Protein AF-A0A1Q9T830-F1 (afdb_monomer_lite)

Sequence (149 aa):
MTSDDFSRMRRQRCMVAAVVDQVEPMTMLQRYPQIIGAVGDNVVTDLPQEDLDEWAGLVLQVQGATMSSLPFTGANIDTVDPNYSQIRARVYEALNPTPAPEPPPEEATATNAPEDEAQETTEAPPEEAAATTSEEPTDELEDVGAVCG

Structure (mmCIF, N/CA/C/O backbone):
data_AF-A0A1Q9T830-F1
#
_entry.id   AF-A0A1Q9T830-F1
#
loop_
_atom_site.group_PDB
_atom_site.id
_atom_site.type_symbol
_atom_site.label_atom_id
_atom_site.label_alt_id
_atom_site.label_comp_id
_atom_site.label_asym_id
_atom_site.label_entity_id
_atom_site.label_seq_id
_atom_site.pdbx_PDB_ins_code
_atom_site.Cartn_x
_atom_site.Cartn_y
_atom_site.Cartn_z
_atom_site.occupancy
_atom_site.B_iso_or_equiv
_atom_site.auth_seq_id
_atom_site.auth_comp_id
_atom_site.auth_asym_id
_atom_site.auth_atom_id
_atom_site.pdbx_PDB_model_num
ATOM 1 N N . MET A 1 1 ? 5.216 19.927 -16.462 1.00 45.88 1 MET A N 1
ATOM 2 C CA . MET A 1 1 ? 4.776 18.630 -15.915 1.00 45.88 1 MET A CA 1
ATOM 3 C C . MET A 1 1 ? 3.975 17.902 -16.978 1.00 45.88 1 MET A C 1
ATOM 5 O O . MET A 1 1 ? 2.771 18.094 -17.094 1.00 45.88 1 MET A O 1
ATOM 9 N N . THR A 1 2 ? 4.645 17.150 -17.840 1.00 47.34 2 THR A N 1
ATOM 10 C CA . THR A 1 2 ? 3.964 16.188 -18.711 1.00 47.34 2 THR A CA 1
ATOM 11 C C . THR A 1 2 ? 3.456 15.066 -17.812 1.00 47.34 2 THR A C 1
ATOM 13 O O . THR A 1 2 ? 4.261 14.440 -17.138 1.00 47.34 2 THR A O 1
ATOM 16 N N . SER A 1 3 ? 2.136 14.873 -17.723 1.00 62.78 3 SER A N 1
ATOM 17 C CA . SER A 1 3 ? 1.540 13.763 -16.966 1.00 62.78 3 SER A CA 1
ATOM 18 C C . SER A 1 3 ? 1.921 12.451 -17.645 1.00 62.78 3 SER A C 1
ATOM 20 O O . SER A 1 3 ? 1.225 12.004 -18.554 1.00 62.78 3 SER A O 1
ATOM 22 N N . ASP A 1 4 ? 3.025 11.857 -17.219 1.00 84.62 4 ASP A N 1
ATOM 23 C CA . ASP A 1 4 ? 3.458 10.534 -17.642 1.00 84.62 4 ASP A CA 1
ATOM 24 C C . ASP A 1 4 ? 2.653 9.427 -16.922 1.00 84.62 4 ASP A C 1
ATOM 26 O O . ASP A 1 4 ? 1.786 9.679 -16.073 1.00 84.62 4 ASP A O 1
ATOM 30 N N . ASP A 1 5 ? 2.907 8.180 -17.307 1.00 88.94 5 ASP A N 1
ATOM 31 C CA . ASP A 1 5 ? 2.250 6.996 -16.756 1.00 88.94 5 ASP A CA 1
ATOM 32 C C . ASP A 1 5 ? 2.528 6.804 -15.253 1.00 88.94 5 ASP A C 1
ATOM 34 O O . ASP A 1 5 ? 1.615 6.524 -14.470 1.00 88.94 5 ASP A O 1
ATOM 38 N N . PHE A 1 6 ? 3.762 7.069 -14.820 1.00 90.88 6 PHE A N 1
ATOM 39 C CA . PHE A 1 6 ? 4.209 6.967 -13.432 1.00 90.88 6 PHE A CA 1
ATOM 40 C C . PHE A 1 6 ? 3.535 8.023 -12.550 1.00 90.88 6 PHE A C 1
ATOM 42 O O . PHE A 1 6 ? 3.079 7.712 -11.446 1.00 90.88 6 PHE A O 1
ATOM 49 N N . SER A 1 7 ? 3.311 9.230 -13.076 1.00 90.75 7 SER A N 1
ATOM 50 C CA . SER A 1 7 ? 2.480 10.256 -12.429 1.00 90.75 7 SER A CA 1
ATOM 51 C C . SER A 1 7 ? 1.024 9.801 -12.211 1.00 90.75 7 SER A C 1
ATOM 53 O O . SER A 1 7 ? 0.374 10.204 -11.238 1.00 90.75 7 SER A O 1
ATOM 55 N N . ARG A 1 8 ? 0.461 8.966 -13.098 1.00 92.19 8 ARG A N 1
ATOM 56 C CA . ARG A 1 8 ? -0.862 8.343 -12.893 1.00 92.19 8 ARG A CA 1
ATOM 57 C C . ARG A 1 8 ? -0.799 7.239 -11.833 1.00 92.19 8 ARG A C 1
ATOM 59 O O . ARG A 1 8 ? -1.657 7.222 -10.954 1.00 92.19 8 ARG A O 1
ATOM 66 N N . MET A 1 9 ? 0.214 6.374 -11.866 1.00 94.19 9 MET A N 1
ATOM 67 C CA . MET A 1 9 ? 0.391 5.303 -10.873 1.00 94.19 9 MET A CA 1
ATOM 68 C C . MET A 1 9 ? 0.654 5.837 -9.458 1.00 94.19 9 MET A C 1
ATOM 70 O O . MET A 1 9 ? 0.177 5.263 -8.482 1.00 94.19 9 MET A O 1
ATOM 74 N N . ARG A 1 10 ? 1.355 6.968 -9.313 1.00 93.88 10 ARG A N 1
ATOM 75 C CA . ARG A 1 10 ? 1.482 7.665 -8.021 1.00 93.88 10 ARG A CA 1
ATOM 76 C C . ARG A 1 10 ? 0.118 8.074 -7.469 1.00 93.88 10 ARG A C 1
ATOM 78 O O . ARG A 1 10 ? -0.202 7.735 -6.339 1.00 93.88 10 ARG A O 1
ATOM 85 N N . ARG A 1 11 ? -0.729 8.714 -8.283 1.00 94.88 11 ARG A N 1
ATOM 86 C CA . ARG A 1 11 ? -2.088 9.105 -7.862 1.00 94.88 11 ARG A CA 1
ATOM 87 C C . ARG A 1 11 ? -2.947 7.910 -7.447 1.00 94.88 11 ARG A C 1
ATOM 89 O O . ARG A 1 11 ? -3.726 8.037 -6.512 1.00 94.88 11 ARG A O 1
ATOM 96 N N . GLN A 1 12 ? -2.798 6.759 -8.108 1.00 95.75 12 GLN A N 1
ATOM 97 C CA . GLN A 1 12 ? -3.493 5.527 -7.716 1.00 95.75 12 GLN A CA 1
ATOM 98 C C . GLN A 1 12 ? -3.052 5.042 -6.330 1.00 95.75 12 GLN A C 1
ATOM 100 O O . GLN A 1 12 ? -3.903 4.751 -5.497 1.00 95.75 12 GLN A O 1
ATOM 105 N N . ARG A 1 13 ? -1.742 5.017 -6.053 1.00 95.62 13 ARG A N 1
ATOM 106 C CA . ARG A 1 13 ? -1.206 4.662 -4.728 1.00 95.62 13 ARG A CA 1
ATOM 107 C C . ARG A 1 13 ? -1.686 5.627 -3.643 1.00 95.62 13 ARG A C 1
ATOM 109 O O . ARG A 1 13 ? -2.173 5.177 -2.612 1.00 95.62 13 ARG A O 1
ATOM 116 N N . CYS A 1 14 ? -1.662 6.930 -3.920 1.00 95.88 14 CYS A N 1
ATOM 117 C CA . CYS A 1 14 ? -2.172 7.940 -2.993 1.00 95.88 14 CYS A CA 1
ATOM 118 C C . CYS A 1 14 ? -3.677 7.811 -2.742 1.00 95.88 14 CYS A C 1
ATOM 120 O O . CYS A 1 14 ? -4.125 7.986 -1.617 1.00 95.88 14 CYS A O 1
ATOM 122 N N . MET A 1 15 ? -4.468 7.464 -3.762 1.00 96.38 15 MET A N 1
ATOM 123 C CA . MET A 1 15 ? -5.892 7.177 -3.579 1.00 96.38 15 MET A CA 1
ATOM 124 C C . MET A 1 15 ? -6.100 5.973 -2.649 1.00 96.38 15 MET A C 1
ATOM 126 O O . MET A 1 15 ? -6.953 6.040 -1.772 1.00 96.38 15 MET A O 1
ATOM 130 N N . VAL A 1 16 ? -5.332 4.889 -2.818 1.00 95.56 16 VAL A N 1
ATOM 131 C CA . VAL A 1 16 ? -5.425 3.710 -1.939 1.00 95.56 16 VAL A CA 1
ATOM 132 C C . VAL A 1 16 ? -5.078 4.077 -0.498 1.00 95.56 16 VAL A C 1
ATOM 134 O O . VAL A 1 16 ? -5.846 3.746 0.399 1.00 95.56 16 VAL A O 1
ATOM 137 N N . ALA A 1 17 ? -3.983 4.806 -0.278 1.00 95.19 17 ALA A N 1
ATOM 138 C CA . ALA A 1 17 ? -3.597 5.253 1.057 1.00 95.19 17 ALA A CA 1
ATOM 139 C C . ALA A 1 17 ? -4.651 6.165 1.688 1.00 95.19 17 ALA A C 1
ATOM 141 O O . ALA A 1 17 ? -5.084 5.918 2.804 1.00 95.19 17 ALA A O 1
ATOM 142 N N . ALA A 1 18 ? -5.189 7.123 0.931 1.00 95.69 18 ALA A N 1
ATOM 143 C CA . ALA A 1 18 ? -6.258 7.985 1.416 1.00 95.69 18 ALA A CA 1
ATOM 144 C C . ALA A 1 18 ? -7.527 7.200 1.796 1.00 95.69 18 ALA A C 1
ATOM 146 O O . ALA A 1 18 ? -8.220 7.586 2.734 1.00 95.69 18 ALA A O 1
ATOM 147 N N . VAL A 1 19 ? -7.854 6.114 1.083 1.00 95.12 19 VAL A N 1
ATOM 148 C CA . VAL A 1 19 ? -8.959 5.217 1.459 1.00 95.12 19 VAL A CA 1
ATOM 149 C C . VAL A 1 19 ? -8.643 4.479 2.760 1.00 95.12 19 VAL A C 1
ATOM 151 O O . VAL A 1 19 ? -9.519 4.393 3.617 1.00 95.12 19 VAL A O 1
ATOM 154 N N . VAL A 1 20 ? -7.415 3.981 2.927 1.00 94.69 20 VAL A N 1
ATOM 155 C CA . VAL A 1 20 ? -6.965 3.338 4.173 1.00 94.69 20 VAL A CA 1
ATOM 156 C C . VAL A 1 20 ? -6.995 4.321 5.344 1.00 94.69 20 VAL A C 1
ATOM 158 O O . VAL A 1 20 ? -7.447 3.948 6.418 1.00 94.69 20 VAL A O 1
ATOM 161 N N . ASP A 1 21 ? -6.619 5.581 5.150 1.00 93.75 21 ASP A N 1
ATOM 162 C CA . ASP A 1 21 ? -6.630 6.586 6.219 1.00 93.75 21 ASP A CA 1
ATOM 163 C C . ASP A 1 21 ? -8.049 7.010 6.621 1.00 93.75 21 ASP A C 1
ATOM 165 O O . ASP A 1 21 ? -8.320 7.294 7.785 1.00 93.75 21 ASP A O 1
ATOM 169 N N . GLN A 1 22 ? -8.976 7.067 5.660 1.00 94.25 22 GLN A N 1
ATOM 170 C CA . GLN A 1 22 ? -10.335 7.577 5.883 1.00 94.25 22 GLN A CA 1
ATOM 171 C C . GLN A 1 22 ? -11.343 6.508 6.300 1.00 94.25 22 GLN A C 1
ATOM 173 O O . GLN A 1 22 ? -12.442 6.844 6.745 1.00 94.25 22 GLN A O 1
ATOM 178 N N . VAL A 1 23 ? -11.034 5.227 6.098 1.00 95.19 23 VAL A N 1
ATOM 179 C CA . VAL A 1 23 ? -11.985 4.157 6.391 1.00 95.19 23 VAL A CA 1
ATOM 180 C C . VAL A 1 23 ? -12.169 3.988 7.900 1.00 95.19 23 VAL A C 1
ATOM 182 O O . VAL A 1 23 ? -11.217 4.023 8.668 1.00 95.19 23 VAL A O 1
ATOM 185 N N . GLU A 1 24 ? -13.406 3.749 8.333 1.00 96.75 24 GLU A N 1
ATOM 186 C CA . GLU A 1 24 ? -13.722 3.291 9.688 1.00 96.75 24 GLU A CA 1
ATOM 187 C C . GLU A 1 24 ? -13.929 1.763 9.657 1.00 96.75 24 GLU A C 1
ATOM 189 O O . GLU A 1 24 ? -15.029 1.316 9.301 1.00 96.75 24 GLU A O 1
ATOM 194 N N . PRO A 1 25 ? -12.926 0.926 10.001 1.00 94.62 25 PRO A N 1
ATOM 195 C CA . PRO A 1 25 ? -12.972 -0.510 9.697 1.00 94.62 25 PRO A CA 1
ATOM 196 C C . PRO A 1 25 ? -14.147 -1.229 10.371 1.00 94.62 25 PRO A C 1
ATOM 198 O O . PRO A 1 25 ? -14.872 -1.986 9.730 1.00 94.62 25 PRO A O 1
ATOM 201 N N . MET A 1 26 ? -14.422 -0.905 11.637 1.00 94.44 26 MET A N 1
ATOM 202 C CA . MET A 1 26 ? -15.531 -1.504 12.394 1.00 94.44 26 MET A CA 1
ATOM 203 C C . MET A 1 26 ? -16.911 -1.068 11.885 1.00 94.44 26 MET A C 1
ATOM 205 O O . MET A 1 26 ? -17.874 -1.837 11.942 1.00 94.44 26 MET A O 1
ATOM 209 N N . THR A 1 27 ? -17.024 0.155 11.364 1.00 95.12 27 THR A N 1
ATOM 210 C CA . THR A 1 27 ? -18.254 0.643 10.728 1.00 95.12 27 THR A CA 1
ATOM 211 C C . THR A 1 27 ? -18.460 -0.036 9.369 1.00 95.12 27 THR A C 1
ATOM 213 O O . THR A 1 27 ? -19.592 -0.366 9.014 1.00 95.12 27 THR A O 1
ATOM 216 N N . MET A 1 28 ? -17.382 -0.289 8.619 1.00 92.94 28 MET A N 1
ATOM 217 C CA . MET A 1 28 ? -17.433 -1.003 7.340 1.00 92.94 28 MET A CA 1
ATOM 218 C C . MET A 1 28 ? -17.893 -2.449 7.497 1.00 92.94 28 MET A C 1
ATOM 220 O O . MET A 1 28 ? -18.728 -2.880 6.708 1.00 92.94 28 MET A O 1
ATOM 224 N N . LEU A 1 29 ? -17.431 -3.168 8.526 1.00 93.44 29 LEU A N 1
ATOM 225 C CA . LEU A 1 29 ? -17.879 -4.539 8.808 1.00 93.44 29 LEU A CA 1
ATOM 226 C C . LEU A 1 29 ? -19.396 -4.638 8.941 1.00 93.44 29 LEU A C 1
ATOM 228 O O . LEU A 1 29 ? -20.048 -5.431 8.265 1.00 93.44 29 LEU A O 1
ATOM 232 N N . GLN A 1 30 ? -19.976 -3.754 9.752 1.00 93.88 30 GLN A N 1
ATOM 233 C CA . GLN A 1 30 ? -21.423 -3.695 9.968 1.00 93.88 30 GLN A CA 1
ATOM 234 C C . GLN A 1 30 ? -22.200 -3.372 8.683 1.00 93.88 30 GLN A C 1
ATOM 236 O O . GLN A 1 30 ? -23.384 -3.692 8.575 1.00 93.88 30 GLN A O 1
ATOM 241 N N . ARG A 1 31 ? -21.541 -2.717 7.720 1.00 94.12 31 ARG A N 1
ATOM 242 C CA . ARG A 1 31 ? -22.109 -2.292 6.436 1.00 94.12 31 ARG A CA 1
ATOM 243 C C . ARG A 1 31 ? -21.725 -3.199 5.269 1.00 94.12 31 ARG A C 1
ATOM 245 O O . ARG A 1 31 ? -22.148 -2.936 4.142 1.00 94.12 31 ARG A O 1
ATOM 252 N N . TYR A 1 32 ? -20.932 -4.242 5.510 1.00 91.50 32 TYR A N 1
ATOM 253 C CA . TYR A 1 32 ? -20.377 -5.078 4.454 1.00 91.50 32 TYR A CA 1
ATOM 254 C C . TYR A 1 32 ? -21.464 -5.669 3.540 1.00 91.50 32 TYR A C 1
ATOM 256 O O . TYR A 1 32 ? -21.330 -5.508 2.326 1.00 91.50 32 TYR A O 1
ATOM 264 N N . PRO A 1 33 ? -22.595 -6.216 4.048 1.00 90.88 33 PRO A N 1
ATOM 265 C CA . PRO A 1 33 ? -23.675 -6.718 3.192 1.00 90.88 33 PRO A CA 1
ATOM 266 C C . PRO A 1 33 ? -24.259 -5.661 2.241 1.00 90.88 33 PRO A C 1
ATOM 268 O O . PRO A 1 33 ? -24.552 -5.950 1.082 1.00 90.88 33 PRO A O 1
ATOM 271 N N . GLN A 1 34 ? -24.425 -4.422 2.713 1.00 93.44 34 GLN A N 1
ATOM 272 C CA . GLN A 1 34 ? -24.938 -3.317 1.903 1.00 93.44 34 GLN A CA 1
ATOM 273 C C . GLN A 1 34 ? -23.907 -2.868 0.866 1.00 93.44 34 GLN A C 1
ATOM 275 O O . GLN A 1 34 ? -24.280 -2.553 -0.262 1.00 93.44 34 GLN A O 1
ATOM 280 N N . ILE A 1 35 ? -22.623 -2.858 1.236 1.00 91.06 35 ILE A N 1
ATOM 281 C CA . ILE A 1 35 ? -21.521 -2.511 0.338 1.00 91.06 35 ILE A CA 1
ATOM 282 C C . ILE A 1 35 ? -21.456 -3.523 -0.802 1.00 91.06 35 ILE A C 1
ATOM 284 O O . ILE A 1 35 ? -21.603 -3.113 -1.949 1.00 91.06 35 ILE A O 1
ATOM 288 N N . ILE A 1 36 ? -21.334 -4.827 -0.516 1.00 90.12 36 ILE A N 1
ATOM 289 C CA . ILE A 1 36 ? -21.253 -5.861 -1.566 1.00 90.12 36 ILE A CA 1
ATOM 290 C C . ILE A 1 36 ? -22.503 -5.883 -2.450 1.00 90.12 36 ILE A C 1
ATOM 292 O O . ILE A 1 36 ? -22.396 -6.068 -3.659 1.00 90.12 36 ILE A O 1
ATOM 296 N N . GLY A 1 37 ? -23.680 -5.605 -1.879 1.00 91.56 37 GLY A N 1
ATOM 297 C CA . GLY A 1 37 ? -24.914 -5.463 -2.649 1.00 91.56 37 GLY A CA 1
ATOM 298 C C . GLY A 1 37 ? -24.898 -4.264 -3.602 1.00 91.56 37 GLY A C 1
ATOM 299 O O . GLY A 1 37 ? -25.476 -4.340 -4.683 1.00 91.56 37 GLY A O 1
ATOM 300 N N . ALA A 1 38 ? -24.232 -3.169 -3.227 1.00 94.44 38 ALA A N 1
ATOM 301 C CA . ALA A 1 38 ? -24.113 -1.970 -4.050 1.00 94.44 38 ALA A CA 1
ATOM 302 C C . ALA A 1 38 ? -23.030 -2.088 -5.135 1.00 94.44 38 ALA A C 1
ATOM 304 O O . ALA A 1 38 ? -23.246 -1.610 -6.248 1.00 94.44 38 ALA A O 1
ATOM 305 N N . VAL A 1 39 ? -21.880 -2.710 -4.839 1.00 91.31 39 VAL A N 1
ATOM 306 C CA . VAL A 1 39 ? -20.824 -2.920 -5.851 1.00 91.31 39 VAL A CA 1
ATOM 307 C C . VAL A 1 39 ? -21.171 -4.055 -6.813 1.00 91.31 39 VAL A C 1
ATOM 309 O O . VAL A 1 39 ? -20.791 -3.975 -7.982 1.00 91.31 39 VAL A O 1
ATOM 312 N N . GLY A 1 40 ? -21.930 -5.064 -6.372 1.00 89.56 40 GLY A N 1
ATOM 313 C CA . GLY A 1 40 ? -22.332 -6.200 -7.203 1.00 89.56 40 GLY A CA 1
ATOM 314 C C . GLY A 1 40 ? -21.131 -6.850 -7.893 1.00 89.56 40 GLY A C 1
ATOM 315 O O . GLY A 1 40 ? -20.074 -7.013 -7.291 1.00 89.56 40 GLY A O 1
ATOM 316 N N . ASP A 1 41 ? -21.265 -7.130 -9.188 1.00 92.56 41 ASP A N 1
ATOM 317 C CA . ASP A 1 41 ? -20.223 -7.794 -9.986 1.00 92.56 41 ASP A CA 1
ATOM 318 C C . ASP A 1 41 ? -19.063 -6.865 -10.413 1.00 92.56 41 ASP A C 1
ATOM 320 O O . ASP A 1 41 ? -18.199 -7.264 -11.192 1.00 92.56 41 ASP A O 1
ATOM 324 N N . ASN A 1 42 ? -19.023 -5.612 -9.940 1.00 94.19 42 ASN A N 1
ATOM 325 C CA . ASN A 1 42 ? -17.961 -4.664 -10.305 1.00 94.19 42 ASN A CA 1
ATOM 326 C C . ASN A 1 42 ? -16.666 -4.869 -9.501 1.00 94.19 42 ASN A C 1
ATOM 328 O O . ASN A 1 42 ? -15.638 -4.285 -9.847 1.00 94.19 42 ASN A O 1
ATOM 332 N N . VAL A 1 43 ? -16.705 -5.670 -8.431 1.00 91.81 43 VAL A N 1
ATOM 333 C CA . VAL A 1 43 ? -15.547 -5.997 -7.591 1.00 91.81 43 VAL A CA 1
ATOM 334 C C . VAL A 1 43 ? -15.508 -7.502 -7.358 1.00 91.81 43 VAL A C 1
ATOM 336 O O . VAL A 1 43 ? -16.489 -8.094 -6.923 1.00 91.81 43 VAL A O 1
ATOM 339 N N . VAL A 1 44 ? -14.351 -8.109 -7.620 1.00 92.25 44 VAL A N 1
ATOM 340 C CA . VAL A 1 44 ? -14.087 -9.528 -7.362 1.00 92.25 44 VAL A CA 1
ATOM 341 C C . VAL A 1 44 ? -13.021 -9.625 -6.281 1.00 92.25 44 VAL A C 1
ATOM 343 O O . VAL A 1 44 ? -12.009 -8.927 -6.340 1.00 92.25 44 VAL A O 1
ATOM 346 N N . THR A 1 45 ? -13.255 -10.471 -5.284 1.00 90.69 45 THR A N 1
ATOM 347 C CA . THR A 1 45 ? -12.327 -10.688 -4.177 1.00 90.69 45 THR A CA 1
ATOM 348 C C . THR A 1 45 ? -12.444 -12.114 -3.655 1.00 90.69 45 THR A C 1
ATOM 350 O O . THR A 1 45 ? -13.543 -12.661 -3.598 1.00 90.69 45 THR A O 1
ATOM 353 N N . ASP A 1 46 ? -11.308 -12.690 -3.264 1.00 92.19 46 ASP A N 1
ATOM 354 C CA . ASP A 1 46 ? -11.222 -14.002 -2.613 1.00 92.19 46 ASP A CA 1
ATOM 355 C C . ASP A 1 46 ? -11.260 -13.887 -1.076 1.00 92.19 46 ASP A C 1
ATOM 357 O O . ASP A 1 46 ? -10.923 -14.840 -0.379 1.00 92.19 46 ASP A O 1
ATOM 361 N N . LEU A 1 47 ? -11.633 -12.718 -0.536 1.00 89.50 47 LEU A N 1
ATOM 362 C CA . LEU A 1 47 ? -11.763 -12.484 0.903 1.00 89.50 47 LEU A CA 1
ATOM 363 C C . LEU A 1 47 ? -12.983 -13.234 1.472 1.00 89.50 47 LEU A C 1
ATOM 365 O O . LEU A 1 47 ? -14.116 -12.886 1.118 1.00 89.50 47 LEU A O 1
ATOM 369 N N . PRO A 1 48 ? -12.791 -14.225 2.364 1.00 91.44 48 PRO A N 1
ATOM 370 C CA . PRO A 1 48 ? -13.896 -14.930 3.005 1.00 91.44 48 PRO A CA 1
ATOM 371 C C . PRO A 1 48 ? -14.656 -14.011 3.966 1.00 91.44 48 PRO A C 1
ATOM 373 O O . PRO A 1 48 ? -14.066 -13.140 4.607 1.00 91.44 48 PRO A O 1
ATOM 376 N N . GLN A 1 49 ? -15.972 -14.209 4.096 1.00 90.50 49 GLN A N 1
ATOM 377 C CA . GLN A 1 49 ? -16.788 -13.384 4.997 1.00 90.50 49 GLN A CA 1
ATOM 378 C C . GLN A 1 49 ? -16.471 -13.657 6.470 1.00 90.50 49 GLN A C 1
ATOM 380 O O . GLN A 1 49 ? -16.571 -12.751 7.293 1.00 90.50 49 GLN A O 1
ATOM 385 N N . GLU A 1 50 ? -16.081 -14.890 6.798 1.00 93.94 50 GLU A N 1
ATOM 386 C CA . GLU A 1 50 ? -15.686 -15.291 8.148 1.00 93.94 50 GLU A CA 1
ATOM 387 C C . GLU A 1 50 ? -14.410 -14.602 8.655 1.00 93.94 50 GLU A C 1
ATOM 389 O O . GLU A 1 50 ? -14.261 -14.458 9.864 1.00 93.94 50 GLU A O 1
ATOM 394 N N . ASP A 1 51 ? -13.543 -14.125 7.757 1.00 95.31 51 ASP A N 1
ATOM 395 C CA . ASP A 1 51 ? -12.259 -13.508 8.115 1.00 95.31 51 ASP A CA 1
ATOM 396 C C . ASP A 1 51 ? -12.345 -11.977 8.224 1.00 95.31 51 ASP A C 1
ATOM 398 O O . ASP A 1 51 ? -11.352 -11.314 8.530 1.00 95.31 51 ASP A O 1
ATOM 402 N N . LEU A 1 52 ? -13.503 -11.374 7.927 1.00 93.19 52 LEU A N 1
ATOM 403 C CA . LEU A 1 52 ? -13.625 -9.916 7.817 1.00 93.19 52 LEU A CA 1
ATOM 404 C C . LEU A 1 52 ? -13.233 -9.193 9.114 1.00 93.19 52 LEU A C 1
ATOM 406 O O . LEU A 1 52 ? -12.613 -8.131 9.044 1.00 93.19 52 LEU A O 1
ATOM 410 N N . ASP A 1 53 ? -13.532 -9.777 10.275 1.00 95.38 53 ASP A N 1
ATOM 411 C CA . ASP A 1 53 ? -13.150 -9.224 11.579 1.00 95.38 53 ASP A CA 1
ATOM 412 C C . ASP A 1 53 ? -11.617 -9.126 11.725 1.00 95.38 53 ASP A C 1
ATOM 414 O O . ASP A 1 53 ? -11.094 -8.071 12.103 1.00 95.38 53 ASP A O 1
ATOM 418 N N . GLU A 1 54 ? -10.883 -10.172 11.331 1.00 95.81 54 GLU A N 1
ATOM 419 C CA . GLU A 1 54 ? -9.417 -10.182 11.261 1.00 95.81 54 GLU A CA 1
ATOM 420 C C . GLU A 1 54 ? -8.890 -9.106 10.299 1.00 95.81 54 GLU A C 1
ATOM 422 O O . GLU A 1 54 ? -7.959 -8.368 10.634 1.00 95.81 54 GLU A O 1
ATOM 427 N N . TRP A 1 55 ? -9.509 -8.962 9.122 1.00 94.81 55 TRP A N 1
ATOM 428 C CA . TRP A 1 55 ? -9.134 -7.936 8.145 1.00 94.81 55 TRP A CA 1
ATOM 429 C C . TRP A 1 55 ? -9.356 -6.518 8.674 1.00 94.81 55 TRP A C 1
ATOM 431 O O . TRP A 1 55 ? -8.499 -5.656 8.484 1.00 94.81 55 TRP A O 1
ATOM 441 N N . ALA A 1 56 ? -10.458 -6.258 9.378 1.00 95.38 56 ALA A N 1
ATOM 442 C CA . ALA A 1 56 ? -10.681 -4.962 10.014 1.00 95.38 56 ALA A CA 1
ATOM 443 C C . ALA A 1 56 ? -9.646 -4.683 11.111 1.00 95.38 56 ALA A C 1
ATOM 445 O O . ALA A 1 56 ? -9.147 -3.560 11.215 1.00 95.38 56 ALA A O 1
ATOM 446 N N . GLY A 1 57 ? -9.284 -5.705 11.893 1.00 96.00 57 GLY A N 1
ATOM 447 C CA . GLY A 1 57 ? -8.196 -5.630 12.865 1.00 96.00 57 GLY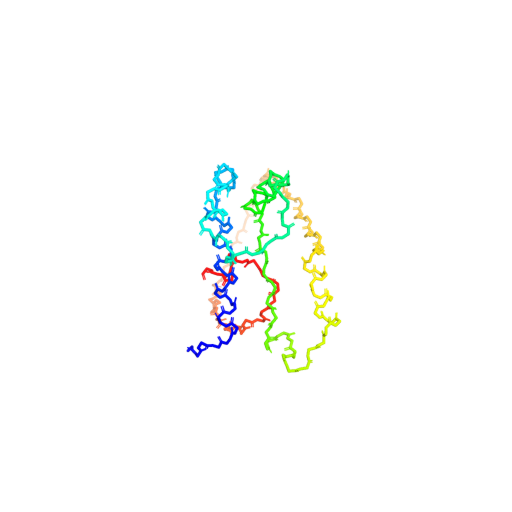 A CA 1
ATOM 448 C C . GLY A 1 57 ? -6.842 -5.316 12.219 1.00 96.00 57 GLY A C 1
ATOM 449 O O . GLY A 1 57 ? -6.077 -4.516 12.758 1.00 96.00 57 GLY A O 1
ATOM 450 N N . LEU A 1 58 ? -6.554 -5.891 11.049 1.00 95.38 58 LEU A N 1
ATOM 451 C CA . LEU A 1 58 ? -5.349 -5.582 10.278 1.00 95.38 58 LEU A CA 1
ATOM 452 C C . LEU A 1 58 ? -5.357 -4.135 9.771 1.00 95.38 58 LEU A C 1
ATOM 454 O O . LEU A 1 58 ? -4.355 -3.442 9.914 1.00 95.38 58 LEU A O 1
ATOM 458 N N . VAL A 1 59 ? -6.476 -3.647 9.226 1.00 95.25 59 VAL A N 1
ATOM 459 C CA . VAL A 1 59 ? -6.573 -2.253 8.757 1.00 95.25 59 VAL A CA 1
ATOM 460 C C . VAL A 1 59 ? -6.347 -1.268 9.906 1.00 95.25 59 VAL A C 1
ATOM 462 O O . VAL A 1 59 ? -5.627 -0.292 9.722 1.00 95.25 59 VAL A O 1
ATOM 465 N N . LEU A 1 60 ? -6.870 -1.546 11.106 1.00 96.44 60 LEU A N 1
ATOM 466 C CA . LEU A 1 60 ? -6.592 -0.727 12.293 1.00 96.44 60 LEU A CA 1
ATOM 467 C C . LEU A 1 60 ? -5.098 -0.692 12.650 1.00 96.44 60 LEU A C 1
ATOM 469 O O . LEU A 1 60 ? -4.585 0.359 13.025 1.00 96.44 60 LEU A O 1
ATOM 473 N N . GLN A 1 61 ? -4.390 -1.819 12.524 1.00 95.12 61 GLN A N 1
ATOM 474 C CA . GLN A 1 61 ? -2.937 -1.852 12.727 1.00 95.12 61 GLN A CA 1
ATOM 475 C C . GLN A 1 61 ? -2.205 -1.028 11.667 1.00 95.12 61 GLN A C 1
ATOM 477 O O . GLN A 1 61 ? -1.294 -0.282 12.008 1.00 95.12 61 GLN A O 1
ATOM 482 N N . VAL A 1 62 ? -2.627 -1.125 10.403 1.00 94.50 62 VAL A N 1
ATOM 483 C CA . VAL A 1 62 ? -2.046 -0.349 9.299 1.00 94.50 62 VAL A CA 1
ATOM 484 C C . VAL A 1 62 ? -2.251 1.154 9.508 1.00 94.50 62 VAL A C 1
ATOM 486 O O . VAL A 1 62 ? -1.293 1.900 9.359 1.00 94.50 62 VAL A O 1
ATOM 489 N N . GLN A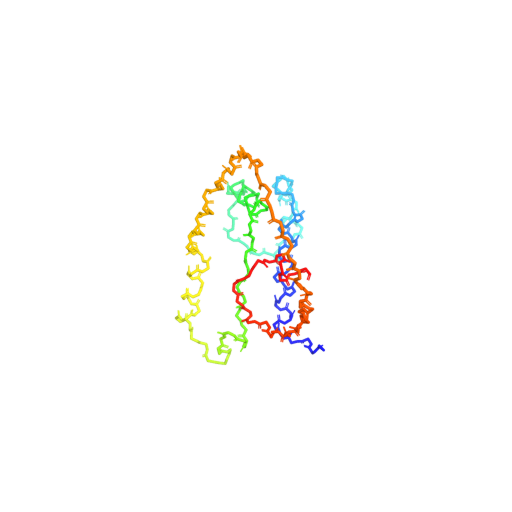 1 63 ? -3.444 1.598 9.924 1.00 94.44 63 GLN A N 1
ATOM 490 C CA . GLN A 1 63 ? -3.730 3.011 10.233 1.00 94.44 63 GLN A CA 1
ATOM 491 C C . GLN A 1 63 ? -2.870 3.566 11.383 1.00 94.44 63 GLN A C 1
ATOM 493 O O . GLN A 1 63 ? -2.640 4.770 11.460 1.00 94.44 63 GLN A O 1
ATOM 498 N N . GLY A 1 64 ? -2.415 2.702 12.296 1.00 93.25 64 GLY A N 1
ATOM 499 C CA . GLY A 1 64 ? -1.503 3.059 13.385 1.00 93.25 64 GLY A CA 1
ATOM 500 C C . GLY A 1 64 ? -0.017 2.906 13.048 1.00 93.25 64 GLY A C 1
ATOM 501 O O . GLY A 1 64 ? 0.821 3.172 13.909 1.00 93.25 64 GLY A O 1
ATOM 502 N N . ALA A 1 65 ? 0.317 2.452 11.839 1.00 92.88 65 ALA A N 1
ATOM 503 C CA . ALA A 1 65 ? 1.676 2.165 11.399 1.00 92.88 65 ALA A CA 1
ATOM 504 C C . ALA A 1 65 ? 2.103 3.083 10.243 1.00 92.88 65 ALA A C 1
ATOM 506 O O . ALA A 1 65 ? 1.314 3.829 9.671 1.00 92.88 65 ALA A O 1
ATOM 507 N N . THR A 1 66 ? 3.383 3.013 9.885 1.00 91.31 66 THR A N 1
ATOM 508 C CA . THR A 1 66 ? 3.922 3.666 8.688 1.00 91.31 66 THR A CA 1
ATOM 509 C C . THR A 1 66 ? 3.617 2.805 7.463 1.00 91.31 66 THR A C 1
ATOM 511 O O . THR A 1 66 ? 4.027 1.644 7.405 1.00 91.31 66 THR A O 1
ATOM 514 N N . MET A 1 67 ? 2.911 3.360 6.475 1.00 92.44 67 MET A N 1
ATOM 515 C CA . MET A 1 67 ? 2.660 2.690 5.198 1.00 92.44 67 MET A CA 1
ATOM 516 C C . MET A 1 67 ? 3.730 3.109 4.193 1.00 92.44 67 MET A C 1
ATOM 518 O O . MET A 1 67 ? 3.839 4.285 3.869 1.00 92.44 67 MET A O 1
ATOM 522 N N . SER A 1 68 ? 4.498 2.158 3.663 1.00 93.94 68 SER A N 1
ATOM 523 C CA . SER A 1 68 ? 5.518 2.441 2.645 1.00 93.94 68 SER A CA 1
ATOM 524 C C . SER A 1 68 ? 5.043 2.081 1.235 1.00 93.94 68 SER A C 1
ATOM 526 O O . SER A 1 68 ? 4.294 1.125 1.032 1.00 93.94 68 SER A O 1
ATOM 528 N N . SER A 1 69 ? 5.503 2.834 0.239 1.00 93.88 69 SER A N 1
ATOM 529 C CA . SER A 1 69 ? 5.262 2.596 -1.181 1.00 93.88 69 SER A CA 1
ATOM 530 C C . SER A 1 69 ? 6.582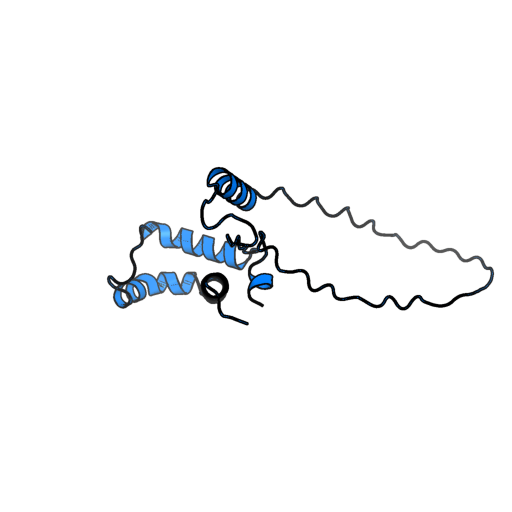 2.303 -1.881 1.00 93.88 69 SER A C 1
ATOM 532 O O . SER A 1 69 ? 7.515 3.091 -1.792 1.00 93.88 69 SER A O 1
ATOM 534 N N . LEU A 1 70 ? 6.614 1.216 -2.654 1.00 95.38 70 LEU A N 1
ATOM 535 C CA . LEU A 1 70 ? 7.713 0.868 -3.552 1.00 95.38 70 LEU A CA 1
ATOM 536 C C . LEU A 1 70 ? 7.259 1.040 -5.013 1.00 95.38 70 LEU A C 1
ATOM 538 O O . LEU A 1 70 ? 6.606 0.141 -5.556 1.00 95.38 70 LEU A O 1
ATOM 542 N N . PRO A 1 71 ? 7.531 2.188 -5.659 1.00 94.81 71 PRO A N 1
ATOM 543 C CA . PRO A 1 71 ? 7.318 2.339 -7.091 1.00 94.81 71 PRO A CA 1
ATOM 544 C C . PRO A 1 71 ? 8.316 1.498 -7.894 1.00 94.81 71 PRO A C 1
ATOM 546 O O . PRO A 1 71 ? 9.483 1.386 -7.537 1.00 94.81 71 PRO A O 1
ATOM 549 N N . PHE A 1 72 ? 7.892 1.002 -9.054 1.00 94.44 72 PHE A N 1
ATOM 550 C CA . PHE A 1 72 ? 8.808 0.548 -10.100 1.00 94.44 72 PHE A CA 1
ATOM 551 C C . PHE A 1 72 ? 8.608 1.432 -11.328 1.00 94.44 72 PHE A C 1
ATOM 553 O O . PHE A 1 72 ? 7.549 1.392 -11.960 1.00 94.44 72 PHE A O 1
ATOM 560 N N . THR A 1 73 ? 9.599 2.265 -11.632 1.00 93.12 73 THR A N 1
ATOM 561 C CA . THR A 1 73 ? 9.539 3.260 -12.711 1.00 93.12 73 THR A CA 1
ATOM 562 C C . THR A 1 73 ? 10.811 3.229 -13.548 1.00 93.12 73 THR A C 1
ATOM 564 O O . THR A 1 73 ? 11.764 2.517 -13.234 1.00 93.12 73 THR A O 1
ATOM 567 N N . GLY A 1 74 ? 10.850 4.032 -14.615 1.00 91.12 74 GLY A N 1
ATOM 568 C CA . GLY A 1 74 ? 12.069 4.198 -15.412 1.00 91.12 74 GLY A CA 1
ATOM 569 C C . GLY A 1 74 ? 13.266 4.758 -14.630 1.00 91.12 74 GLY A C 1
ATOM 570 O O . GLY A 1 74 ? 14.377 4.702 -15.145 1.00 91.12 74 GLY A O 1
ATOM 571 N N . ALA A 1 75 ? 13.063 5.276 -13.411 1.00 90.62 75 ALA A N 1
ATOM 572 C CA . ALA A 1 75 ? 14.140 5.755 -12.549 1.00 90.62 75 ALA A CA 1
ATOM 573 C C . ALA A 1 75 ? 14.920 4.611 -11.873 1.00 90.62 75 ALA A C 1
ATOM 575 O O . ALA A 1 75 ? 16.107 4.766 -11.592 1.00 90.62 75 ALA A O 1
ATOM 576 N N . ASN A 1 76 ? 14.286 3.455 -11.632 1.00 92.25 76 ASN A N 1
ATOM 577 C CA . ASN A 1 76 ? 14.854 2.397 -10.784 1.00 92.25 76 ASN A CA 1
ATOM 578 C C . ASN A 1 76 ? 14.859 0.986 -11.408 1.00 92.25 76 ASN A C 1
ATOM 580 O O . ASN A 1 76 ? 15.527 0.080 -10.886 1.00 92.25 76 ASN A O 1
ATOM 584 N N . ILE A 1 77 ? 14.159 0.795 -12.532 1.00 92.81 77 ILE A N 1
ATOM 585 C CA . ILE A 1 77 ? 14.146 -0.439 -13.325 1.00 92.81 77 ILE A CA 1
ATOM 586 C C . ILE A 1 77 ? 14.178 -0.150 -14.833 1.00 92.81 77 ILE A C 1
ATOM 588 O O . ILE A 1 77 ? 13.715 0.890 -15.301 1.00 92.81 77 ILE A O 1
ATOM 592 N N . ASP A 1 78 ? 14.654 -1.121 -15.617 1.00 94.00 78 ASP A N 1
ATOM 593 C CA . ASP A 1 78 ? 14.378 -1.161 -17.056 1.00 94.00 78 ASP A CA 1
ATOM 594 C C . ASP A 1 78 ? 12.913 -1.576 -17.261 1.00 94.00 78 ASP A C 1
ATOM 596 O O . ASP A 1 78 ? 12.507 -2.681 -16.903 1.00 94.00 78 ASP A O 1
ATOM 600 N N . THR A 1 79 ? 12.096 -0.664 -17.787 1.00 92.00 79 THR A N 1
ATOM 601 C CA . THR A 1 79 ? 10.663 -0.907 -18.018 1.00 92.00 79 THR A CA 1
ATOM 602 C C . THR A 1 79 ? 10.375 -1.586 -19.360 1.00 92.00 79 THR A C 1
ATOM 604 O O . THR A 1 79 ? 9.250 -2.037 -19.576 1.00 92.00 79 THR A O 1
ATOM 607 N N . VAL A 1 80 ? 11.369 -1.685 -20.251 1.00 94.75 80 VAL A N 1
ATOM 608 C CA . VAL A 1 80 ? 11.274 -2.361 -21.554 1.00 94.75 80 VAL A CA 1
ATOM 609 C C . VAL A 1 80 ? 11.711 -3.824 -21.437 1.00 94.75 80 VAL A C 1
ATOM 611 O O . VAL A 1 80 ? 11.031 -4.693 -21.981 1.00 94.75 80 VAL A O 1
ATOM 614 N N . ASP A 1 81 ? 12.794 -4.098 -20.703 1.00 97.25 81 ASP A N 1
ATOM 615 C CA . ASP A 1 81 ? 13.301 -5.449 -20.407 1.00 97.25 81 ASP A CA 1
ATOM 616 C C . ASP A 1 81 ? 13.575 -5.638 -18.895 1.00 97.25 81 ASP A C 1
ATOM 618 O O . ASP A 1 81 ? 14.718 -5.571 -18.432 1.00 97.25 81 ASP A O 1
ATOM 622 N N . PRO A 1 82 ? 12.524 -5.829 -18.074 1.00 96.25 82 PRO A N 1
ATOM 623 C CA . PRO A 1 82 ? 12.653 -5.833 -16.621 1.00 96.25 82 PRO A CA 1
ATOM 624 C C . PRO A 1 82 ? 13.367 -7.072 -16.068 1.00 96.25 82 PRO A C 1
ATOM 626 O O . PRO A 1 82 ? 12.968 -8.220 -16.285 1.00 96.25 82 PRO A O 1
ATOM 629 N N . ASN A 1 83 ? 14.353 -6.845 -15.195 1.00 97.56 83 ASN A N 1
ATOM 630 C CA . ASN A 1 83 ? 14.960 -7.907 -14.395 1.00 97.56 83 ASN A CA 1
ATOM 631 C C . ASN A 1 83 ? 14.056 -8.295 -13.209 1.00 97.56 83 ASN A C 1
ATOM 633 O O . ASN A 1 83 ? 14.135 -7.732 -12.114 1.00 97.56 83 ASN A O 1
ATOM 637 N N . TYR A 1 84 ? 13.221 -9.317 -13.399 1.00 97.19 84 TYR A N 1
ATOM 638 C CA . TYR A 1 84 ? 12.296 -9.784 -12.361 1.00 97.19 84 TYR A CA 1
ATOM 639 C C . TYR A 1 84 ? 12.968 -10.351 -11.106 1.00 97.19 84 TYR A C 1
ATOM 641 O O . TYR A 1 84 ? 12.358 -10.319 -10.037 1.00 97.19 84 TYR A O 1
ATOM 649 N N . SER A 1 85 ? 14.197 -10.864 -11.193 1.00 98.12 85 SER A N 1
ATOM 650 C CA . SER A 1 85 ? 14.931 -11.320 -10.005 1.00 98.12 85 SER A CA 1
ATOM 651 C C . SER A 1 85 ? 15.289 -10.139 -9.106 1.00 98.12 85 SER A C 1
ATOM 653 O O . SER A 1 85 ? 15.126 -10.221 -7.892 1.00 98.12 85 SER A O 1
ATOM 655 N N . GLN A 1 86 ? 15.697 -9.018 -9.705 1.00 96.75 86 GLN A N 1
ATOM 656 C CA . GLN A 1 86 ? 15.963 -7.775 -8.986 1.00 96.75 86 GLN A CA 1
ATOM 657 C C . GLN A 1 86 ? 14.681 -7.189 -8.377 1.00 96.75 86 GLN A C 1
ATOM 659 O O . GLN A 1 86 ? 14.681 -6.790 -7.216 1.00 96.75 86 GLN A O 1
ATOM 664 N N . ILE A 1 87 ? 13.572 -7.185 -9.126 1.00 97.06 87 ILE A N 1
ATOM 665 C CA . ILE A 1 87 ? 12.264 -6.738 -8.617 1.00 97.06 87 ILE A CA 1
ATOM 666 C C . ILE A 1 87 ? 11.849 -7.573 -7.397 1.00 97.06 87 ILE A C 1
ATOM 668 O O . ILE A 1 87 ? 11.486 -7.014 -6.367 1.00 97.06 87 ILE A O 1
ATOM 672 N N . ARG A 1 88 ? 11.957 -8.908 -7.475 1.00 97.88 88 ARG A N 1
ATOM 673 C CA . ARG A 1 88 ? 11.644 -9.804 -6.347 1.00 97.88 88 ARG A CA 1
ATOM 674 C C . ARG A 1 88 ? 12.532 -9.545 -5.132 1.00 97.88 88 ARG A C 1
ATOM 676 O O . ARG A 1 88 ? 12.018 -9.583 -4.020 1.00 97.88 88 ARG A O 1
ATOM 683 N N . ALA A 1 89 ? 13.823 -9.277 -5.334 1.00 96.50 89 ALA A N 1
ATOM 684 C CA . ALA A 1 89 ? 14.736 -8.934 -4.247 1.00 96.50 89 ALA A CA 1
ATOM 685 C C . ALA A 1 89 ? 14.312 -7.636 -3.540 1.00 96.50 89 ALA A C 1
ATOM 687 O O . ALA A 1 89 ? 14.165 -7.639 -2.324 1.00 96.50 89 ALA A O 1
ATOM 688 N N . ARG A 1 90 ? 13.988 -6.576 -4.292 1.00 95.62 90 ARG A N 1
ATOM 689 C CA . ARG A 1 90 ? 13.513 -5.310 -3.705 1.00 95.62 90 ARG A CA 1
ATOM 690 C C . ARG A 1 90 ? 12.188 -5.454 -2.960 1.00 95.62 90 ARG A C 1
ATOM 692 O O . ARG A 1 90 ? 12.025 -4.895 -1.883 1.00 95.62 90 ARG A O 1
ATOM 699 N N . VAL A 1 91 ? 11.244 -6.227 -3.503 1.00 96.50 91 VAL A N 1
ATOM 700 C CA . VAL A 1 91 ? 9.989 -6.541 -2.794 1.00 96.50 91 VAL A CA 1
ATOM 701 C C . VAL A 1 91 ? 10.277 -7.314 -1.506 1.00 96.50 91 VAL A C 1
ATOM 703 O O . VAL A 1 91 ? 9.682 -7.023 -0.474 1.00 96.50 91 VAL A O 1
ATOM 706 N N . TYR A 1 92 ? 11.194 -8.283 -1.545 1.00 96.81 92 TYR A N 1
ATOM 707 C CA . TYR A 1 92 ? 11.585 -9.039 -0.359 1.00 96.81 92 TYR A CA 1
ATOM 708 C C . TYR A 1 92 ? 12.197 -8.132 0.715 1.00 96.81 92 TYR A C 1
ATOM 710 O O . TYR A 1 92 ? 11.805 -8.230 1.872 1.00 96.81 92 TYR A O 1
ATOM 718 N N . GLU A 1 93 ? 13.109 -7.238 0.341 1.00 94.94 93 GLU A N 1
ATOM 719 C CA . GLU A 1 93 ? 13.723 -6.264 1.252 1.00 94.94 93 GLU A CA 1
ATOM 720 C C . GLU A 1 93 ? 12.676 -5.328 1.868 1.00 94.94 93 GLU A C 1
ATOM 722 O O . GLU A 1 93 ? 12.665 -5.142 3.082 1.00 94.94 93 GLU A O 1
ATOM 727 N N . ALA A 1 94 ? 11.736 -4.819 1.064 1.00 94.25 94 ALA A N 1
ATOM 728 C CA . ALA A 1 94 ? 10.653 -3.963 1.548 1.00 94.25 94 ALA A CA 1
ATOM 729 C C . ALA A 1 94 ? 9.714 -4.671 2.541 1.00 94.25 94 ALA A C 1
ATOM 731 O O . ALA A 1 94 ? 9.213 -4.047 3.472 1.00 94.25 94 ALA A O 1
ATOM 732 N N . LEU A 1 95 ? 9.483 -5.976 2.364 1.00 94.94 95 LEU A N 1
ATOM 733 C CA . LEU A 1 95 ? 8.673 -6.787 3.279 1.00 94.94 95 LEU A CA 1
ATOM 734 C C . LEU A 1 95 ? 9.447 -7.258 4.521 1.00 94.94 95 LEU A C 1
ATOM 736 O O . LEU A 1 95 ? 8.827 -7.703 5.484 1.00 94.94 95 LEU A O 1
ATOM 740 N N . ASN A 1 96 ? 10.780 -7.186 4.504 1.00 94.62 96 ASN A N 1
ATOM 741 C CA . ASN A 1 96 ? 11.653 -7.642 5.586 1.00 94.62 96 ASN A CA 1
ATOM 742 C C . ASN A 1 96 ? 12.635 -6.528 5.989 1.00 94.62 96 ASN A C 1
ATOM 744 O O . ASN A 1 96 ? 13.851 -6.708 5.847 1.00 94.62 96 ASN A O 1
ATOM 748 N N . PRO A 1 97 ? 12.140 -5.374 6.478 1.00 85.62 97 PRO A N 1
ATOM 749 C CA . PRO A 1 97 ? 13.012 -4.281 6.871 1.00 85.62 97 PRO A CA 1
ATOM 750 C C . PRO A 1 97 ? 13.942 -4.736 7.998 1.00 85.62 97 PRO A C 1
ATOM 752 O O . PRO A 1 97 ? 13.518 -5.362 8.974 1.00 85.62 97 PRO A O 1
ATOM 755 N N . THR A 1 98 ? 15.227 -4.405 7.873 1.00 79.81 98 THR A N 1
ATOM 756 C CA . THR A 1 98 ? 16.151 -4.551 9.002 1.00 79.81 98 THR A CA 1
ATOM 757 C C . THR A 1 98 ? 15.673 -3.609 10.108 1.00 79.81 98 THR A C 1
ATOM 759 O O . THR A 1 98 ? 15.408 -2.443 9.804 1.00 79.81 98 THR A O 1
ATOM 762 N N . PRO A 1 99 ? 15.550 -4.065 11.369 1.00 74.94 99 PRO A N 1
ATOM 763 C CA . PRO A 1 99 ? 15.196 -3.184 12.472 1.00 74.94 99 PRO A CA 1
ATOM 764 C C . PRO A 1 99 ? 16.121 -1.968 12.483 1.00 74.94 99 PRO A C 1
ATOM 766 O O . PRO A 1 99 ? 17.342 -2.120 12.378 1.00 74.94 99 PRO A O 1
ATOM 769 N N . ALA A 1 100 ? 15.543 -0.771 12.593 1.00 70.81 100 ALA A N 1
ATOM 770 C CA . ALA A 1 100 ? 16.341 0.428 12.784 1.00 70.81 100 ALA A CA 1
ATOM 771 C C . ALA A 1 100 ? 17.212 0.241 14.041 1.00 70.81 100 ALA A C 1
ATOM 773 O O . ALA A 1 100 ? 16.725 -0.322 15.029 1.00 70.81 100 ALA A O 1
ATOM 774 N N . PRO A 1 101 ? 18.489 0.662 14.019 1.00 64.50 101 PRO A N 1
ATOM 775 C CA . PRO A 1 101 ? 19.306 0.640 15.223 1.00 64.50 101 PRO A CA 1
ATOM 776 C C . PRO A 1 101 ? 18.583 1.426 16.321 1.00 64.50 101 PRO A C 1
ATOM 778 O O . PRO A 1 101 ? 18.085 2.524 16.065 1.00 64.50 101 PRO A O 1
ATOM 781 N N . GLU A 1 102 ? 18.495 0.848 17.523 1.00 65.81 102 GLU A N 1
ATOM 782 C CA . GLU A 1 102 ? 17.922 1.549 18.672 1.00 65.81 102 GLU A CA 1
ATOM 783 C C . GLU A 1 102 ? 18.650 2.887 18.853 1.00 65.81 102 GLU A C 1
ATOM 785 O O . GLU A 1 102 ? 19.886 2.923 18.761 1.00 65.81 102 GLU A O 1
ATOM 790 N N . PRO A 1 103 ? 17.913 3.990 19.088 1.00 70.31 103 PRO A N 1
ATOM 791 C CA . PRO A 1 103 ? 18.556 5.244 19.423 1.00 70.31 103 PRO A CA 1
ATOM 792 C C . PRO A 1 103 ? 19.452 5.004 20.645 1.00 70.31 103 PRO A C 1
ATOM 794 O O . PRO A 1 103 ? 19.037 4.301 21.575 1.00 70.31 103 PRO A O 1
ATOM 797 N N . PRO A 1 104 ? 20.689 5.536 20.651 1.00 70.69 104 PRO A N 1
ATOM 798 C CA . PRO A 1 104 ? 21.542 5.428 21.822 1.00 70.69 104 PRO A CA 1
ATOM 799 C C . PRO A 1 104 ? 20.768 5.972 23.029 1.00 70.69 104 PRO A C 1
ATOM 801 O O . PRO A 1 104 ? 20.036 6.955 22.874 1.00 70.69 104 PRO A O 1
ATOM 804 N N . PRO A 1 105 ? 20.885 5.341 24.210 1.00 63.22 105 PRO A N 1
ATOM 805 C CA . PRO A 1 105 ? 20.223 5.844 25.401 1.00 63.22 105 PRO A CA 1
ATOM 806 C C . PRO A 1 105 ? 20.599 7.314 25.572 1.00 63.22 105 PRO A C 1
ATOM 808 O O . PRO A 1 105 ? 21.785 7.649 25.565 1.00 63.22 105 PRO A O 1
ATOM 811 N N . GLU A 1 106 ? 19.590 8.181 25.682 1.00 61.53 106 GLU A N 1
ATOM 812 C CA . GLU A 1 106 ? 19.793 9.573 26.064 1.00 61.53 106 GLU A CA 1
ATOM 813 C C . GLU A 1 106 ? 20.521 9.564 27.409 1.00 61.53 106 GLU A C 1
ATOM 815 O O . GLU A 1 106 ? 19.938 9.276 28.458 1.00 61.53 106 GLU A O 1
ATOM 820 N N . GLU A 1 107 ? 21.831 9.814 27.381 1.00 52.91 107 GLU A N 1
ATOM 821 C CA . GLU A 1 107 ? 22.582 10.102 28.587 1.00 52.91 107 GLU A CA 1
ATOM 822 C C . GLU A 1 107 ? 21.969 11.367 29.180 1.00 52.91 107 GLU A C 1
ATOM 824 O O . GLU A 1 107 ? 22.168 12.478 28.687 1.00 52.91 107 GLU A O 1
ATOM 829 N N . ALA A 1 108 ? 21.182 11.182 30.239 1.00 49.72 108 ALA A N 1
ATOM 830 C CA . ALA A 1 108 ? 20.768 12.256 31.114 1.00 49.72 108 ALA A CA 1
ATOM 831 C C . ALA A 1 108 ? 22.040 12.942 31.623 1.00 49.72 108 ALA A C 1
ATOM 833 O O . ALA A 1 108 ? 22.704 12.459 32.544 1.00 49.72 108 ALA A O 1
ATOM 834 N N . THR A 1 109 ? 22.401 14.061 31.000 1.00 44.50 109 THR A N 1
ATOM 835 C CA . THR A 1 109 ? 23.467 14.935 31.469 1.00 44.50 109 THR A CA 1
ATOM 836 C C . THR A 1 109 ? 23.007 15.534 32.791 1.00 44.50 109 THR A C 1
ATOM 838 O O . THR A 1 109 ? 22.289 16.529 32.870 1.00 44.50 109 THR A O 1
ATOM 841 N N . ALA A 1 110 ? 23.381 14.853 33.872 1.00 48.16 110 ALA A N 1
ATOM 842 C CA . ALA A 1 110 ? 23.240 15.355 35.219 1.00 48.16 110 ALA A CA 1
ATOM 843 C C . ALA A 1 110 ? 24.054 16.647 35.335 1.00 48.16 110 ALA A C 1
ATOM 845 O O . ALA A 1 110 ? 25.284 16.640 35.291 1.00 48.16 110 ALA A O 1
ATOM 846 N N . THR A 1 111 ? 23.326 17.750 35.491 1.00 48.12 111 THR A N 1
ATOM 847 C CA . THR A 1 111 ? 23.840 19.050 35.910 1.00 48.12 111 THR A CA 1
ATOM 848 C C . THR A 1 111 ? 24.766 18.869 37.115 1.00 48.12 111 THR A C 1
ATOM 850 O O . THR A 1 111 ? 24.350 18.378 38.163 1.00 48.12 111 THR A O 1
ATOM 853 N N . ASN A 1 112 ? 26.024 19.269 36.962 1.00 40.12 112 ASN A N 1
ATOM 854 C CA . ASN A 1 112 ? 26.905 19.635 38.061 1.00 40.12 112 ASN A CA 1
ATOM 855 C C . ASN A 1 112 ? 27.745 20.821 37.586 1.00 40.12 112 ASN A C 1
ATOM 857 O O . ASN A 1 112 ? 28.685 20.663 36.812 1.00 40.12 112 ASN A O 1
ATOM 861 N N . ALA A 1 113 ? 27.361 22.012 38.042 1.00 42.38 113 ALA A N 1
ATOM 862 C CA . ALA A 1 113 ? 28.245 23.168 38.076 1.00 42.38 113 ALA A CA 1
ATOM 863 C C . ALA A 1 113 ? 29.374 22.907 39.092 1.00 42.38 113 ALA A C 1
ATOM 865 O O . ALA A 1 113 ? 29.155 22.219 40.096 1.00 42.38 113 ALA A O 1
ATOM 866 N N . PRO A 1 114 ? 30.567 23.463 38.848 1.00 42.75 114 PRO A N 1
ATOM 867 C CA . PRO A 1 114 ? 30.888 24.700 39.555 1.00 42.75 114 PRO A CA 1
ATOM 868 C C . PRO A 1 114 ? 31.511 25.789 38.666 1.00 42.75 114 PRO A C 1
ATOM 870 O O . PRO A 1 114 ? 32.140 25.511 37.648 1.00 42.75 114 PRO A O 1
ATOM 873 N N . GLU A 1 115 ? 31.310 27.032 39.109 1.00 38.38 115 GLU A N 1
ATOM 874 C CA . GLU A 1 115 ? 32.018 28.247 38.694 1.00 38.38 115 GLU A CA 1
ATOM 875 C C . GLU A 1 115 ? 33.543 28.094 38.814 1.00 38.38 115 GLU A C 1
ATOM 877 O O . GLU A 1 115 ? 34.027 27.702 39.875 1.00 38.38 115 GLU A O 1
ATOM 882 N N . ASP A 1 116 ? 34.282 28.486 37.771 1.00 33.62 116 ASP A N 1
ATOM 883 C CA . ASP A 1 116 ? 35.392 29.440 37.914 1.00 33.62 116 ASP A CA 1
ATOM 884 C C . ASP A 1 116 ? 35.705 30.143 36.573 1.00 33.62 116 ASP A C 1
ATOM 886 O O . ASP A 1 116 ? 35.485 29.602 35.489 1.00 33.62 116 ASP A O 1
ATOM 890 N N . GLU A 1 117 ? 36.159 31.386 36.683 1.00 38.00 117 GLU A N 1
ATOM 891 C CA . GLU A 1 117 ? 36.289 32.437 35.669 1.00 38.00 117 GLU A CA 1
ATOM 892 C C . GLU A 1 117 ? 37.423 32.214 34.634 1.00 38.00 117 GLU A C 1
ATOM 894 O O . GLU A 1 117 ? 38.488 31.718 34.990 1.00 38.00 117 GLU A O 1
ATOM 899 N N . ALA A 1 118 ? 37.238 32.670 33.374 1.00 38.00 118 ALA A N 1
ATOM 900 C CA . ALA A 1 118 ? 38.146 33.597 32.644 1.00 38.00 118 ALA A CA 1
ATOM 901 C C . ALA A 1 118 ? 37.956 33.638 31.095 1.00 38.00 118 ALA A C 1
ATOM 903 O O . ALA A 1 118 ? 38.180 32.648 30.409 1.00 38.00 118 ALA A O 1
ATOM 904 N N . GLN A 1 119 ? 37.659 34.853 30.591 1.00 33.91 119 GLN A N 1
ATOM 905 C CA . GLN A 1 119 ? 38.125 35.540 29.349 1.00 33.91 119 GLN A CA 1
ATOM 906 C C . GLN A 1 119 ? 37.843 34.942 27.939 1.00 33.91 119 GLN A C 1
ATOM 908 O O . GLN A 1 119 ? 38.302 33.863 27.597 1.00 33.91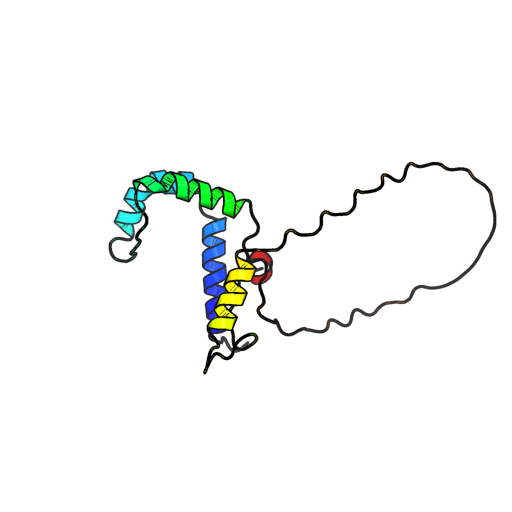 119 GLN A O 1
ATOM 913 N N . GLU A 1 120 ? 36.990 35.594 27.119 1.00 37.62 120 GLU A N 1
ATOM 914 C CA . GLU A 1 120 ? 37.300 36.557 26.009 1.00 37.62 120 GLU A CA 1
ATOM 915 C C . GLU A 1 120 ? 38.013 35.899 24.790 1.00 37.62 120 GLU A C 1
ATOM 917 O O . GLU A 1 120 ? 39.167 35.512 24.896 1.00 37.62 120 GLU A O 1
ATOM 922 N N . THR A 1 121 ? 37.444 35.701 23.584 1.00 32.28 121 THR A N 1
ATOM 923 C CA . THR A 1 121 ? 37.112 36.686 22.517 1.00 32.28 121 THR A CA 1
ATOM 924 C C . THR A 1 121 ? 36.755 35.955 21.182 1.00 32.28 121 THR A C 1
ATOM 926 O O . THR A 1 121 ? 37.342 34.909 20.933 1.00 32.28 121 THR A O 1
ATOM 929 N N . THR A 1 122 ? 35.904 36.567 20.319 1.00 33.22 122 THR A N 1
ATOM 930 C CA . THR A 1 122 ? 35.900 36.545 18.807 1.00 33.22 122 THR A CA 1
ATOM 931 C C . THR A 1 122 ? 35.590 35.191 18.088 1.00 33.22 122 THR A C 1
ATOM 933 O O . THR A 1 122 ? 36.087 34.163 18.507 1.00 33.22 122 THR A O 1
ATOM 936 N N . GLU A 1 123 ? 34.766 34.998 17.035 1.00 37.69 123 GLU A N 1
ATOM 937 C CA . GLU A 1 123 ? 34.411 35.734 15.799 1.00 37.69 123 GLU A CA 1
ATOM 938 C C . GLU A 1 123 ? 33.117 35.159 15.133 1.00 37.69 123 GLU A C 1
ATOM 940 O O . GLU A 1 123 ? 32.547 34.176 15.593 1.00 37.69 123 GLU A O 1
ATOM 945 N N . ALA A 1 124 ? 32.688 35.803 14.041 1.00 44.91 124 ALA A N 1
ATOM 946 C CA . ALA A 1 124 ? 31.450 35.760 13.243 1.00 44.91 124 ALA A CA 1
ATOM 947 C C . ALA A 1 124 ? 30.919 34.409 12.663 1.00 44.91 124 ALA A C 1
ATOM 949 O O . ALA A 1 124 ? 31.669 33.445 12.522 1.00 44.91 124 ALA A O 1
ATOM 950 N N . PRO A 1 125 ? 29.625 34.359 12.254 1.00 50.19 125 PRO A N 1
ATOM 951 C CA . PRO A 1 125 ? 28.951 33.161 11.731 1.00 50.19 125 PRO A CA 1
ATOM 952 C C . PRO A 1 125 ? 29.225 32.908 10.235 1.00 50.19 125 PRO A C 1
ATOM 954 O O . PRO A 1 125 ? 29.275 33.872 9.467 1.00 50.19 125 PRO A O 1
ATOM 957 N N . PRO A 1 126 ? 29.296 31.647 9.762 1.00 44.59 126 PRO A N 1
ATOM 958 C CA . PRO A 1 126 ? 29.119 31.361 8.352 1.00 44.59 126 PRO A CA 1
ATOM 959 C C . PRO A 1 126 ? 27.626 31.190 8.045 1.00 44.59 126 PRO A C 1
ATOM 961 O O . PRO A 1 126 ? 26.935 30.315 8.564 1.00 44.59 126 PRO A O 1
ATOM 964 N N . GLU A 1 127 ? 27.150 32.082 7.188 1.00 50.53 127 GLU A N 1
ATOM 965 C CA . GLU A 1 127 ? 25.910 31.998 6.430 1.00 50.53 127 GLU A CA 1
ATOM 966 C C . GLU A 1 127 ? 26.037 30.831 5.437 1.00 50.53 127 GLU A C 1
ATOM 968 O O . GLU A 1 127 ? 26.644 30.955 4.372 1.00 50.53 127 GLU A O 1
ATOM 973 N N . GLU A 1 128 ? 25.532 29.657 5.817 1.00 43.16 128 GLU A N 1
ATOM 974 C CA . GLU A 1 128 ? 25.479 28.495 4.935 1.00 43.16 128 GLU A CA 1
ATOM 975 C C . GLU A 1 128 ? 24.253 28.626 4.029 1.00 43.16 128 GLU A C 1
ATOM 977 O O . GLU A 1 128 ? 23.115 28.320 4.390 1.00 43.16 128 GLU A O 1
ATOM 982 N N . ALA A 1 129 ? 24.503 29.168 2.839 1.00 44.12 129 ALA A N 1
ATOM 983 C CA . ALA A 1 129 ? 23.577 29.145 1.725 1.00 44.12 129 ALA A CA 1
ATOM 984 C C . ALA A 1 129 ? 23.205 27.688 1.420 1.00 44.12 129 ALA A C 1
ATOM 986 O O . ALA A 1 129 ? 23.971 26.955 0.794 1.00 44.12 129 ALA A O 1
ATOM 987 N N . ALA A 1 130 ? 22.014 27.279 1.857 1.00 42.94 130 ALA A N 1
ATOM 988 C CA . ALA A 1 130 ? 21.386 26.040 1.436 1.00 42.94 130 ALA A CA 1
ATOM 989 C C . ALA A 1 130 ? 21.132 26.115 -0.077 1.00 42.94 130 ALA A C 1
ATOM 991 O O . ALA A 1 130 ? 20.124 26.647 -0.545 1.00 42.94 130 ALA A O 1
ATOM 992 N N . ALA A 1 131 ? 22.085 25.606 -0.854 1.00 42.84 131 ALA A N 1
ATOM 993 C CA . ALA A 1 131 ? 21.848 25.209 -2.224 1.00 42.84 131 ALA A CA 1
ATOM 994 C C . ALA A 1 131 ? 20.857 24.042 -2.180 1.00 42.84 131 ALA A C 1
ATOM 996 O O . ALA A 1 131 ? 21.213 22.915 -1.843 1.00 42.84 131 ALA A O 1
ATOM 997 N N . THR A 1 132 ? 19.592 24.320 -2.482 1.00 38.31 132 THR A N 1
ATOM 998 C CA . THR A 1 132 ? 18.600 23.286 -2.754 1.00 38.31 132 THR A CA 1
ATOM 999 C C . THR A 1 132 ? 18.968 22.619 -4.075 1.00 38.31 132 THR A C 1
ATOM 1001 O O . THR A 1 132 ? 18.558 23.033 -5.159 1.00 38.31 132 THR A O 1
ATOM 1004 N N . THR A 1 133 ? 19.797 21.582 -3.995 1.00 39.97 133 THR A N 1
ATOM 1005 C CA . THR A 1 133 ? 19.898 20.586 -5.057 1.00 39.97 133 THR A CA 1
ATOM 1006 C C . THR A 1 133 ? 18.519 19.955 -5.178 1.00 39.97 133 THR A C 1
ATOM 1008 O O . THR A 1 133 ? 18.062 19.259 -4.278 1.00 39.97 133 THR A O 1
ATOM 1011 N N . SER A 1 134 ? 17.821 20.258 -6.269 1.00 47.75 134 SER A N 1
ATOM 1012 C CA . SER A 1 134 ? 16.645 19.499 -6.675 1.00 47.75 134 SER A CA 1
ATOM 1013 C C . SER A 1 134 ? 17.145 18.123 -7.112 1.00 47.75 134 SER A C 1
ATOM 1015 O O . SER A 1 134 ? 17.506 17.944 -8.273 1.00 47.75 134 SER A O 1
ATOM 1017 N N . GLU A 1 135 ? 17.256 17.188 -6.171 1.00 49.66 135 GLU A N 1
ATOM 1018 C CA . GLU A 1 135 ? 17.469 15.779 -6.493 1.00 49.66 135 GLU A CA 1
ATOM 1019 C C . GLU A 1 135 ? 16.247 15.288 -7.279 1.00 49.66 135 GLU A C 1
ATOM 1021 O O . GLU A 1 135 ? 15.100 15.564 -6.916 1.00 49.66 135 GLU A O 1
ATOM 1026 N N . GLU A 1 136 ? 16.484 14.638 -8.420 1.00 55.62 136 GLU A N 1
ATOM 1027 C CA . GLU A 1 136 ? 15.404 13.94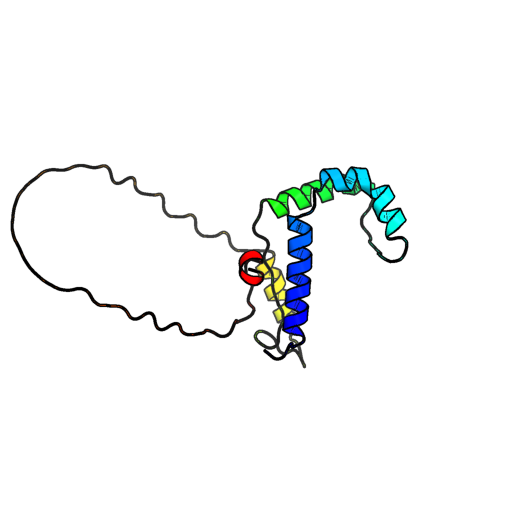0 -9.111 1.00 55.62 136 GLU A CA 1
ATOM 1028 C C . GLU A 1 136 ? 14.960 12.760 -8.237 1.00 55.62 136 GLU A C 1
ATOM 1030 O O . GLU A 1 136 ? 15.819 12.067 -7.685 1.00 55.62 136 GLU A O 1
ATOM 1035 N N . PRO A 1 137 ? 13.645 12.524 -8.083 1.00 63.94 137 PRO A N 1
ATOM 1036 C CA . PRO A 1 137 ? 13.155 11.452 -7.229 1.00 63.94 137 PRO A CA 1
ATOM 1037 C C . PRO A 1 137 ? 13.658 10.104 -7.754 1.00 63.94 137 PRO A C 1
ATOM 1039 O O . PRO A 1 137 ? 13.430 9.753 -8.912 1.00 63.94 137 PRO A O 1
ATOM 1042 N N . THR A 1 138 ? 14.338 9.346 -6.893 1.00 74.06 138 THR A N 1
ATOM 1043 C CA . THR A 1 138 ? 14.877 8.014 -7.212 1.00 74.06 138 THR A CA 1
ATOM 1044 C C . THR A 1 138 ? 13.792 6.932 -7.249 1.00 74.06 138 THR A C 1
ATOM 1046 O O . THR A 1 138 ? 14.059 5.811 -7.686 1.00 74.06 138 THR A O 1
ATOM 1049 N N . ASP A 1 139 ? 12.556 7.271 -6.849 1.00 84.75 139 ASP A N 1
ATOM 1050 C CA . ASP A 1 139 ? 11.406 6.365 -6.761 1.00 84.75 139 ASP A CA 1
ATOM 1051 C C . ASP A 1 139 ? 11.735 5.110 -5.919 1.00 84.75 139 ASP A C 1
ATOM 1053 O O . ASP A 1 139 ? 11.379 3.985 -6.270 1.00 84.75 139 ASP A O 1
ATOM 1057 N N . GLU A 1 140 ? 12.453 5.282 -4.810 1.00 90.81 140 GLU A N 1
ATOM 1058 C CA . GLU A 1 140 ? 12.796 4.196 -3.886 1.00 90.81 140 GLU A CA 1
ATOM 1059 C C . GLU A 1 140 ? 11.656 3.886 -2.895 1.00 90.81 140 GLU A C 1
ATOM 1061 O O . GLU A 1 140 ? 10.537 4.389 -3.018 1.00 90.81 140 GLU A O 1
ATOM 1066 N N . LEU A 1 141 ? 11.897 2.967 -1.953 1.00 92.81 141 LEU A N 1
ATOM 1067 C CA . LEU A 1 141 ? 10.934 2.647 -0.900 1.00 92.81 141 LEU A CA 1
ATOM 1068 C C . LEU A 1 141 ? 10.794 3.846 0.045 1.00 92.81 141 LEU A C 1
ATOM 1070 O O . LEU A 1 141 ? 11.731 4.170 0.770 1.00 92.81 141 LEU A O 1
ATOM 1074 N N . GLU A 1 142 ? 9.613 4.452 0.081 1.00 92.62 142 GLU A N 1
ATOM 1075 C CA . GLU A 1 142 ? 9.364 5.667 0.861 1.00 92.62 142 GLU A CA 1
ATOM 1076 C C . GLU A 1 142 ? 8.042 5.586 1.624 1.00 92.62 142 GLU A C 1
ATOM 1078 O O . GLU A 1 142 ? 7.136 4.836 1.252 1.00 92.62 142 GLU A O 1
ATOM 1083 N N . ASP A 1 143 ? 7.917 6.371 2.695 1.00 92.94 143 ASP A N 1
ATOM 1084 C CA . ASP A 1 143 ? 6.643 6.568 3.385 1.00 92.94 143 ASP A CA 1
ATOM 1085 C C . ASP A 1 143 ? 5.599 7.189 2.442 1.00 92.94 143 ASP A C 1
ATOM 1087 O O . ASP A 1 143 ? 5.862 8.166 1.741 1.00 92.94 143 ASP A O 1
ATOM 1091 N N . VAL A 1 144 ? 4.389 6.629 2.425 1.00 91.75 144 VAL A N 1
ATOM 1092 C CA . VAL A 1 144 ? 3.326 7.080 1.522 1.00 91.75 144 VAL A CA 1
ATOM 1093 C C . VAL A 1 144 ? 2.849 8.491 1.869 1.00 91.75 144 VAL A C 1
ATOM 1095 O O . VAL A 1 144 ? 2.491 9.237 0.958 1.00 91.75 144 VAL A O 1
ATOM 1098 N N . GLY A 1 145 ? 2.887 8.888 3.143 1.00 87.81 145 GLY A N 1
ATOM 1099 C CA . GLY A 1 145 ? 2.580 10.255 3.562 1.00 87.81 145 GLY A CA 1
ATOM 1100 C C . GLY A 1 145 ? 3.541 11.269 2.941 1.00 87.81 145 GLY A C 1
ATOM 1101 O O . GLY A 1 145 ? 3.095 12.286 2.412 1.00 87.81 145 GLY A O 1
ATOM 1102 N N . ALA A 1 146 ? 4.838 10.956 2.907 1.00 87.62 146 ALA A N 1
ATOM 1103 C CA . ALA A 1 146 ? 5.843 11.776 2.227 1.00 87.62 146 ALA A CA 1
ATOM 1104 C C . ALA A 1 146 ? 5.654 11.816 0.696 1.00 87.62 146 ALA A C 1
ATOM 1106 O O . ALA A 1 146 ? 5.829 12.864 0.079 1.00 87.62 146 ALA A O 1
ATOM 1107 N N . VAL A 1 147 ? 5.255 10.698 0.077 1.00 86.69 147 VAL A N 1
ATOM 1108 C CA . VAL A 1 147 ? 5.056 10.590 -1.385 1.00 86.69 147 VAL A CA 1
ATOM 1109 C C . VAL A 1 147 ? 3.787 11.307 -1.873 1.00 86.69 147 VAL A C 1
ATOM 1111 O O . VAL A 1 147 ? 3.713 11.727 -3.034 1.00 86.69 147 VAL A O 1
ATOM 1114 N N . CYS A 1 148 ? 2.763 11.394 -1.022 1.00 89.19 148 CYS A N 1
ATOM 1115 C CA . CYS A 1 148 ? 1.427 11.880 -1.379 1.00 89.19 148 CYS A CA 1
ATOM 1116 C C . CYS A 1 148 ? 1.075 13.272 -0.831 1.00 89.19 148 CYS A C 1
ATOM 1118 O O . CYS A 1 148 ? 0.000 13.775 -1.177 1.00 89.19 148 CYS A O 1
ATOM 1120 N N . GLY A 1 149 ? 1.938 13.849 0.012 1.00 69.50 149 GLY A N 1
ATOM 1121 C CA . GLY A 1 149 ? 1.790 15.170 0.636 1.00 69.50 149 GLY A CA 1
ATOM 1122 C C . GLY A 1 149 ? 2.164 16.362 -0.239 1.00 69.50 149 GLY A C 1
ATOM 1123 O O . GLY A 1 149 ? 2.787 16.178 -1.309 1.00 69.50 149 GLY A O 1
#

pLDDT: mean 80.45, std 21.09, range [32.28, 98.12]

Secondary structure (DSSP, 8-state):
----HHHHHHHHHHHHHHHHHH--HHHHHHHHHHHHHHHGGG------GGGHHHHHHHHHHHHTSPPEE----TTTS-SSS--HHHHHHHHHHHHSPPPPPPPPP------------------PPP--------PPP---SEEHHHHH-

Radius of gyration: 24.95 Å; chains: 1; bounding box: 63×52×61 Å

Foldseek 3Di:
DPCDPVVVVLVVLLVVVVCLLPDDLVVCLVCVVVVCVVCPPVDDDPDDNVC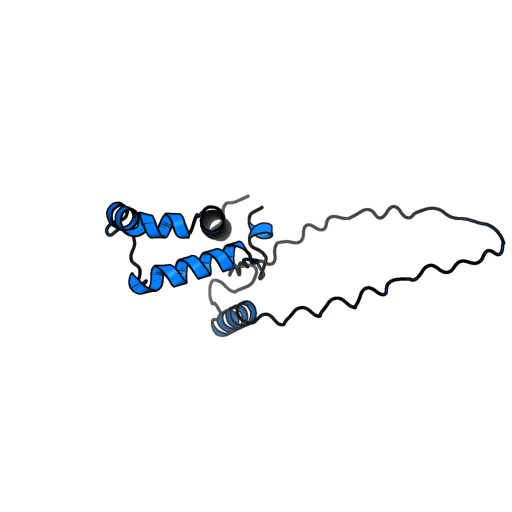SVVVSVVSVVVNVDFDKDQDDDPLAADPVDGDVVVVVVLVVCLVPPDPDPDDDPPPPPPDDDDDDDDDDDDDDDDPPPPPPPPDDDSSGIDGSVVSND